Protein AF-A0A948W514-F1 (afdb_monomer_lite)

Structure (mmCIF, N/CA/C/O backbone):
data_AF-A0A948W514-F1
#
_entry.id   AF-A0A948W514-F1
#
loop_
_atom_site.group_PDB
_atom_site.id
_atom_site.type_symbol
_atom_site.label_atom_id
_atom_site.label_alt_id
_atom_site.label_comp_id
_atom_site.label_asym_id
_atom_site.label_entity_id
_atom_site.label_seq_id
_atom_site.pdbx_PDB_ins_code
_atom_site.Cartn_x
_atom_site.Cartn_y
_atom_site.Cartn_z
_atom_site.occupancy
_atom_site.B_iso_or_equiv
_atom_site.auth_seq_id
_atom_site.auth_comp_id
_atom_site.auth_asym_id
_atom_site.auth_atom_id
_atom_site.pdbx_PDB_model_num
ATOM 1 N N . MET A 1 1 ? 15.079 3.335 15.689 1.00 31.39 1 MET A N 1
ATOM 2 C CA . MET A 1 1 ? 15.101 4.546 14.840 1.00 31.39 1 MET A CA 1
ATOM 3 C C . MET A 1 1 ? 15.450 4.104 13.426 1.00 31.39 1 MET A C 1
ATOM 5 O O . MET A 1 1 ? 16.622 3.935 13.122 1.00 31.39 1 MET A O 1
ATOM 9 N N . VAL A 1 2 ? 14.447 3.781 12.605 1.00 35.44 2 VAL A N 1
ATOM 10 C CA . VAL A 1 2 ? 14.688 3.419 11.201 1.00 35.44 2 VAL A CA 1
ATOM 11 C C . VAL A 1 2 ? 14.879 4.732 10.458 1.00 35.44 2 VAL A C 1
ATOM 13 O O . VAL A 1 2 ? 13.962 5.545 10.377 1.00 35.44 2 VAL A O 1
ATOM 16 N N . ILE A 1 3 ? 16.103 4.995 10.007 1.00 35.84 3 ILE A N 1
ATOM 17 C CA . ILE A 1 3 ? 16.385 6.157 9.173 1.00 35.84 3 ILE A CA 1
ATOM 18 C C . ILE A 1 3 ? 15.720 5.867 7.828 1.00 35.84 3 ILE A C 1
ATOM 20 O O . ILE A 1 3 ? 16.264 5.123 7.017 1.00 35.84 3 ILE A O 1
ATOM 24 N N . HIS A 1 4 ? 14.531 6.421 7.594 1.00 39.19 4 HIS A N 1
ATOM 25 C CA . HIS A 1 4 ? 14.011 6.559 6.241 1.00 39.19 4 HIS A CA 1
ATOM 26 C C . HIS A 1 4 ? 14.916 7.566 5.529 1.00 39.19 4 HIS A C 1
ATOM 28 O O . HIS A 1 4 ? 14.693 8.775 5.579 1.00 39.19 4 HIS A O 1
ATOM 34 N N . THR A 1 5 ? 16.005 7.088 4.929 1.00 45.81 5 THR A N 1
ATOM 35 C CA . THR A 1 5 ? 16.778 7.893 3.991 1.00 45.81 5 THR A CA 1
ATOM 36 C C . THR A 1 5 ? 15.855 8.192 2.819 1.00 45.81 5 THR A C 1
ATOM 38 O O . THR A 1 5 ? 15.500 7.304 2.047 1.00 45.81 5 THR A O 1
ATOM 41 N N . ALA A 1 6 ? 15.409 9.446 2.715 1.00 51.69 6 ALA A N 1
ATOM 42 C CA . ALA A 1 6 ? 14.678 9.903 1.544 1.00 51.69 6 ALA A CA 1
ATOM 43 C C . ALA A 1 6 ? 15.480 9.506 0.288 1.00 51.69 6 ALA A C 1
ATOM 45 O O . ALA A 1 6 ? 16.702 9.713 0.264 1.00 51.69 6 ALA A O 1
ATOM 46 N N . PRO A 1 7 ? 14.846 8.889 -0.724 1.00 60.75 7 PRO A N 1
ATOM 47 C CA . PRO A 1 7 ? 15.561 8.372 -1.879 1.00 60.75 7 PRO A CA 1
ATOM 48 C C . PRO A 1 7 ? 16.345 9.500 -2.551 1.00 60.75 7 PRO A C 1
ATOM 50 O O . PRO A 1 7 ? 15.840 10.606 -2.740 1.00 60.75 7 PRO A O 1
ATOM 53 N N . ASN A 1 8 ? 17.602 9.228 -2.905 1.00 64.38 8 ASN A N 1
ATOM 54 C CA . ASN A 1 8 ? 18.445 10.194 -3.596 1.00 64.38 8 ASN A CA 1
ATOM 55 C C . ASN A 1 8 ? 17.867 10.478 -4.992 1.00 64.38 8 ASN A C 1
ATOM 57 O O . ASN A 1 8 ? 18.100 9.734 -5.947 1.00 64.38 8 ASN A O 1
ATOM 61 N N . THR A 1 9 ? 17.133 11.582 -5.120 1.00 72.31 9 THR A N 1
ATOM 62 C CA . THR A 1 9 ? 16.450 11.976 -6.360 1.00 72.31 9 THR A CA 1
ATOM 63 C C . THR A 1 9 ? 17.406 12.454 -7.455 1.00 72.31 9 THR A C 1
ATOM 65 O O . THR A 1 9 ? 16.969 12.669 -8.588 1.00 72.31 9 THR A O 1
ATOM 68 N N . LYS A 1 10 ? 18.719 12.548 -7.180 1.00 79.31 10 LYS A N 1
ATOM 69 C CA . LYS A 1 10 ? 19.755 12.908 -8.167 1.00 79.31 10 LYS A CA 1
ATOM 70 C C . LYS A 1 10 ? 19.676 12.057 -9.435 1.00 79.31 10 LYS A C 1
ATOM 72 O O . LYS A 1 10 ? 19.943 12.559 -10.524 1.00 79.31 10 LYS A O 1
ATOM 77 N N . TYR A 1 11 ? 19.288 10.789 -9.304 1.00 80.19 11 TYR A N 1
ATOM 78 C CA . TYR A 1 11 ? 19.211 9.844 -10.419 1.00 80.19 11 TYR A CA 1
ATOM 79 C C . TYR A 1 11 ? 17.787 9.593 -10.925 1.00 80.19 11 TYR A C 1
ATOM 81 O O . TYR A 1 11 ? 17.604 8.695 -11.738 1.00 80.19 11 TYR A O 1
ATOM 89 N N . ALA A 1 12 ? 16.786 10.389 -10.531 1.00 84.50 12 ALA A N 1
ATOM 90 C CA . ALA A 1 12 ? 15.392 10.172 -10.940 1.00 84.50 12 ALA A CA 1
ATOM 91 C C . ALA A 1 12 ? 15.220 10.094 -12.471 1.00 84.50 12 ALA A C 1
ATOM 93 O O . ALA A 1 12 ? 14.514 9.225 -12.979 1.00 84.50 12 ALA A O 1
ATOM 94 N N . LYS A 1 13 ? 15.929 10.949 -13.225 1.00 85.12 13 LYS A N 1
ATOM 95 C CA . LYS A 1 13 ? 15.949 10.882 -14.698 1.00 85.12 13 LYS A CA 1
ATOM 96 C C . LYS A 1 13 ? 16.608 9.599 -15.222 1.00 85.12 13 LYS A C 1
ATOM 98 O O . LYS A 1 13 ? 16.146 9.048 -16.212 1.00 85.12 13 LYS A O 1
ATOM 103 N N . GLY A 1 14 ? 17.664 9.128 -14.559 1.00 87.81 14 GLY A N 1
ATOM 104 C CA . GLY A 1 14 ? 18.367 7.896 -14.923 1.00 87.81 14 GLY A CA 1
ATOM 105 C C . GLY A 1 14 ? 17.533 6.643 -14.659 1.00 87.81 14 GLY A C 1
ATOM 106 O O . GLY A 1 14 ? 17.500 5.755 -15.501 1.00 87.81 14 GLY A O 1
ATOM 107 N N . VAL A 1 15 ? 16.801 6.600 -13.542 1.00 87.81 15 VAL A N 1
ATOM 108 C CA . VAL A 1 15 ? 15.865 5.506 -13.233 1.00 87.81 15 VAL A CA 1
ATOM 109 C C . VAL A 1 15 ? 14.742 5.446 -14.270 1.00 87.81 15 VAL A C 1
ATOM 111 O O . VAL A 1 15 ? 14.447 4.368 -14.773 1.00 87.81 15 VAL A O 1
ATOM 114 N N . ARG A 1 16 ? 14.175 6.595 -14.667 1.00 87.81 16 ARG A N 1
ATOM 115 C CA . ARG A 1 16 ? 13.166 6.640 -15.739 1.00 87.81 16 ARG A CA 1
ATOM 116 C C . ARG A 1 16 ? 13.710 6.116 -17.067 1.00 87.81 16 ARG A C 1
ATOM 118 O O . ARG A 1 16 ? 13.064 5.308 -17.716 1.00 87.81 16 ARG A O 1
ATOM 125 N N . TRP A 1 17 ? 14.918 6.530 -17.438 1.00 90.50 17 TRP A N 1
ATOM 126 C CA . TRP A 1 17 ? 15.582 6.023 -18.638 1.00 90.50 17 TRP A CA 1
ATOM 127 C C . TRP A 1 17 ? 15.831 4.503 -18.580 1.00 90.50 17 TRP A C 1
ATOM 129 O O . TRP A 1 17 ? 15.648 3.818 -19.583 1.00 90.50 17 TRP A O 1
ATOM 139 N N . LEU A 1 18 ? 16.196 3.955 -17.412 1.00 89.56 18 LEU A N 1
ATOM 140 C CA . LEU A 1 18 ? 16.335 2.504 -17.227 1.00 89.56 18 LEU A CA 1
ATOM 141 C C . LEU A 1 18 ? 15.002 1.764 -17.395 1.00 89.56 18 LEU A C 1
ATOM 143 O O . LEU A 1 18 ? 14.996 0.704 -18.017 1.00 89.56 18 LEU A O 1
ATOM 147 N N . ALA A 1 19 ? 13.898 2.321 -16.891 1.00 88.06 19 ALA A N 1
ATOM 148 C CA . ALA A 1 19 ? 12.561 1.761 -17.090 1.00 88.06 19 ALA A CA 1
ATOM 149 C C . ALA A 1 19 ? 12.184 1.729 -18.583 1.00 88.06 19 ALA A C 1
ATOM 151 O O . ALA A 1 19 ? 11.809 0.680 -19.098 1.00 88.06 19 ALA A O 1
ATOM 152 N N . GLU A 1 20 ? 12.417 2.823 -19.319 1.00 89.94 20 GLU A N 1
ATOM 153 C CA . GLU A 1 20 ? 12.174 2.869 -20.771 1.00 89.94 20 GLU A CA 1
ATOM 154 C C . GLU A 1 20 ? 12.999 1.823 -21.545 1.00 89.94 20 GLU A C 1
ATOM 156 O O . GLU A 1 20 ? 12.519 1.235 -22.517 1.00 89.94 20 GLU A O 1
ATOM 161 N N . LEU A 1 21 ? 14.255 1.579 -21.149 1.00 91.56 21 LEU A N 1
ATOM 162 C CA . LEU A 1 21 ? 15.083 0.535 -21.766 1.00 91.56 21 LEU A CA 1
ATOM 163 C C . LEU A 1 21 ? 14.608 -0.878 -21.423 1.00 91.56 21 LEU A C 1
ATOM 165 O O . LEU A 1 21 ? 14.723 -1.775 -22.266 1.00 91.56 21 LEU A O 1
ATOM 169 N N . TYR A 1 22 ? 14.118 -1.075 -20.199 1.00 90.19 22 TYR A N 1
ATOM 170 C CA . TYR A 1 22 ? 13.544 -2.338 -19.752 1.00 90.19 22 TYR A CA 1
ATOM 171 C C . TYR A 1 22 ? 12.303 -2.683 -20.588 1.00 90.19 22 TYR A C 1
ATOM 173 O O . TYR A 1 22 ? 12.263 -3.754 -21.193 1.00 90.19 22 TYR A O 1
ATOM 181 N N . GLU A 1 23 ? 11.372 -1.736 -20.752 1.00 88.38 23 GLU A N 1
ATOM 182 C CA . GLU A 1 23 ? 10.178 -1.882 -21.604 1.00 88.38 23 GLU A CA 1
ATOM 183 C C . GLU A 1 23 ? 10.530 -2.187 -23.067 1.00 88.38 23 GLU A C 1
ATOM 185 O O . GLU A 1 23 ? 9.950 -3.074 -23.695 1.00 88.38 23 GLU A O 1
ATOM 190 N N . LYS A 1 24 ? 11.538 -1.497 -23.617 1.00 91.69 24 LYS A N 1
ATOM 191 C CA . LYS A 1 24 ? 12.013 -1.715 -24.996 1.00 91.69 24 LYS A CA 1
ATOM 192 C C . LYS A 1 24 ? 12.811 -3.011 -25.175 1.00 91.69 24 LYS A C 1
ATOM 194 O O . LYS A 1 24 ? 13.242 -3.292 -26.293 1.00 91.69 24 LYS A O 1
ATOM 199 N N . LYS A 1 25 ? 13.035 -3.797 -24.111 1.00 89.00 25 LYS A N 1
ATOM 200 C CA . LYS A 1 25 ? 13.870 -5.017 -24.104 1.00 89.00 25 LYS A CA 1
ATOM 201 C C . LYS A 1 25 ? 15.318 -4.763 -24.551 1.00 89.00 25 LYS A C 1
ATOM 203 O O . LYS A 1 25 ? 15.988 -5.657 -25.062 1.00 89.00 25 LYS A O 1
ATOM 208 N N . GLN A 1 26 ? 15.805 -3.536 -24.367 1.00 90.06 26 GLN A N 1
ATOM 209 C CA . GLN A 1 26 ? 17.152 -3.092 -24.758 1.00 90.06 26 GLN A CA 1
ATOM 210 C C . GLN A 1 26 ? 18.145 -3.118 -23.591 1.00 90.06 26 GLN A C 1
ATOM 212 O O . GLN A 1 26 ? 19.303 -2.725 -23.734 1.00 90.06 26 GLN A O 1
ATOM 217 N N . ILE A 1 27 ? 17.693 -3.555 -22.421 1.00 90.06 27 ILE A N 1
ATOM 218 C CA . ILE A 1 27 ? 18.501 -3.622 -21.216 1.00 90.06 27 ILE A CA 1
ATOM 219 C C . ILE A 1 27 ? 19.328 -4.920 -21.177 1.00 90.06 27 ILE A C 1
ATOM 221 O O . ILE A 1 27 ? 18.886 -5.979 -21.619 1.00 90.06 27 ILE A O 1
ATOM 225 N N . GLY A 1 28 ? 20.548 -4.857 -20.638 1.00 91.38 28 GLY A N 1
ATOM 226 C CA . GLY A 1 28 ? 21.385 -6.048 -20.472 1.00 91.38 28 GLY A CA 1
ATOM 227 C C . GLY A 1 28 ? 20.770 -7.059 -19.495 1.00 91.38 28 GLY A C 1
ATOM 228 O O . GLY A 1 28 ? 20.158 -6.668 -18.504 1.00 91.38 28 GLY A O 1
ATOM 229 N N . ASN A 1 29 ? 20.987 -8.358 -19.730 1.00 90.00 29 ASN A N 1
ATOM 230 C CA . ASN A 1 29 ? 20.402 -9.446 -18.927 1.00 90.00 29 ASN A CA 1
ATOM 231 C C . ASN A 1 29 ? 20.703 -9.321 -17.419 1.00 90.00 29 ASN A C 1
ATOM 233 O O . ASN A 1 29 ? 19.803 -9.424 -16.593 1.00 90.00 29 ASN A O 1
ATOM 237 N N . LEU A 1 30 ? 21.958 -9.034 -17.048 1.00 90.94 30 LEU A N 1
ATOM 238 C CA . LEU A 1 30 ? 22.331 -8.838 -15.641 1.00 90.94 30 LEU A CA 1
ATOM 239 C C . LEU A 1 30 ? 21.561 -7.672 -15.002 1.00 90.94 30 LEU A C 1
ATOM 241 O O . LEU A 1 30 ? 21.105 -7.771 -13.862 1.00 90.94 30 LEU A O 1
ATOM 245 N N . THR A 1 31 ? 21.398 -6.577 -15.743 1.00 91.00 31 THR A N 1
ATOM 246 C CA . THR A 1 31 ? 20.658 -5.405 -15.277 1.00 91.00 31 THR A CA 1
ATOM 247 C C . THR A 1 31 ? 19.171 -5.722 -15.132 1.0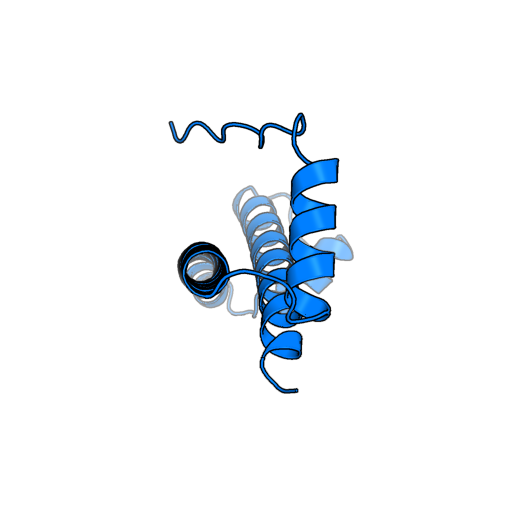0 91.00 31 THR A C 1
ATOM 249 O O . THR A 1 31 ? 18.605 -5.389 -14.098 1.00 91.00 31 THR A O 1
ATOM 252 N N . ALA A 1 32 ? 18.559 -6.430 -16.090 1.00 88.81 32 ALA A N 1
ATOM 253 C CA . ALA A 1 32 ? 17.170 -6.890 -15.985 1.00 88.81 32 ALA A CA 1
ATOM 254 C C . ALA A 1 32 ? 16.948 -7.752 -14.734 1.00 88.81 32 ALA A C 1
ATOM 256 O O . ALA A 1 32 ? 16.067 -7.465 -13.932 1.00 88.81 32 ALA A O 1
ATOM 257 N N . GLN A 1 33 ? 17.797 -8.761 -14.513 1.00 90.75 33 GLN A N 1
ATOM 258 C CA . GLN A 1 33 ? 17.707 -9.619 -13.326 1.00 90.75 33 GLN A CA 1
ATOM 259 C C . GLN A 1 33 ? 17.867 -8.835 -12.022 1.00 90.75 33 GLN A C 1
ATOM 261 O O . GLN A 1 33 ? 17.223 -9.152 -11.025 1.00 90.75 33 GLN A O 1
ATOM 266 N N . THR A 1 34 ? 18.738 -7.826 -12.015 1.00 92.19 34 THR A N 1
ATOM 267 C CA . THR A 1 34 ? 18.939 -6.972 -10.841 1.00 92.19 34 THR A CA 1
ATOM 268 C C . THR A 1 34 ? 17.714 -6.100 -10.584 1.00 92.19 34 THR A C 1
ATOM 270 O O . THR A 1 34 ? 17.280 -6.017 -9.441 1.00 92.19 34 THR A O 1
ATOM 273 N N . LEU A 1 35 ? 17.129 -5.494 -11.623 1.00 89.56 35 LEU A N 1
ATOM 274 C CA . LEU A 1 35 ? 15.900 -4.710 -11.491 1.00 89.56 35 LEU A CA 1
ATOM 275 C C . LEU A 1 35 ? 14.745 -5.569 -10.969 1.00 89.56 35 LEU A C 1
ATOM 277 O O . LEU A 1 35 ? 14.104 -5.162 -10.008 1.00 89.56 35 LEU A O 1
ATOM 281 N N . ASN A 1 36 ? 14.555 -6.777 -11.505 1.00 90.00 36 ASN A N 1
ATOM 282 C CA . ASN A 1 36 ? 13.498 -7.685 -11.044 1.00 90.00 36 ASN A CA 1
ATOM 283 C C . ASN A 1 36 ? 13.673 -8.041 -9.567 1.00 90.00 36 ASN A C 1
ATOM 285 O O . ASN A 1 36 ? 12.747 -7.880 -8.786 1.00 90.00 36 ASN A O 1
ATOM 289 N N . LYS A 1 37 ? 14.895 -8.396 -9.145 1.00 90.81 37 LYS A N 1
ATOM 290 C CA . LYS A 1 37 ? 15.183 -8.650 -7.725 1.00 90.81 37 LYS A CA 1
ATOM 291 C C . LYS A 1 37 ? 14.899 -7.440 -6.838 1.00 90.81 37 LYS A C 1
ATOM 293 O O . LYS A 1 37 ? 14.431 -7.615 -5.720 1.00 90.81 37 LYS A O 1
ATOM 298 N N . LEU A 1 38 ? 15.204 -6.226 -7.299 1.00 91.12 38 LEU A N 1
ATOM 299 C CA . LEU A 1 38 ? 14.908 -5.009 -6.541 1.00 91.12 38 LEU A CA 1
ATOM 300 C C . LEU A 1 38 ? 13.397 -4.785 -6.415 1.00 91.12 38 LEU A C 1
ATOM 302 O O . LEU A 1 38 ? 12.935 -4.450 -5.326 1.00 91.12 38 LEU A O 1
ATOM 306 N N . VAL A 1 39 ? 12.633 -5.017 -7.485 1.00 90.06 39 VAL A N 1
ATOM 307 C CA . VAL A 1 39 ? 11.163 -4.964 -7.455 1.00 90.06 39 VAL A CA 1
ATOM 308 C C . VAL A 1 39 ? 10.604 -6.021 -6.500 1.00 90.06 39 VAL A C 1
ATOM 310 O O . VAL A 1 39 ? 9.798 -5.680 -5.635 1.00 90.06 39 VAL A O 1
ATOM 313 N N . ASP A 1 40 ? 11.081 -7.265 -6.571 1.00 89.50 40 ASP A N 1
ATOM 314 C CA . ASP A 1 40 ? 10.667 -8.356 -5.679 1.00 89.50 40 ASP A CA 1
ATOM 315 C C . ASP A 1 40 ? 10.947 -8.022 -4.209 1.00 89.50 40 ASP A C 1
ATOM 317 O O . ASP A 1 40 ? 10.105 -8.240 -3.332 1.00 89.50 40 ASP A O 1
ATOM 321 N N . MET A 1 41 ? 12.133 -7.473 -3.926 1.00 91.25 41 MET A N 1
ATOM 322 C CA . MET A 1 41 ? 12.535 -7.070 -2.579 1.00 91.25 41 MET A CA 1
ATOM 323 C C . MET A 1 41 ? 11.657 -5.939 -2.037 1.00 91.25 41 MET A C 1
ATOM 325 O O . MET A 1 41 ? 11.194 -6.030 -0.898 1.00 91.25 41 MET A O 1
ATOM 329 N N . GLU A 1 42 ? 11.396 -4.895 -2.827 1.00 89.94 42 GLU A N 1
ATOM 330 C CA . GLU A 1 42 ? 10.532 -3.787 -2.403 1.00 89.94 42 GLU A CA 1
ATOM 331 C C . GLU A 1 42 ? 9.078 -4.237 -2.231 1.00 89.94 42 GLU A C 1
ATOM 333 O O . GLU A 1 42 ? 8.449 -3.905 -1.226 1.00 89.94 42 GLU A O 1
ATOM 338 N N . THR A 1 43 ? 8.565 -5.071 -3.136 1.00 90.75 43 THR A N 1
ATOM 339 C CA . THR A 1 43 ? 7.213 -5.645 -3.042 1.00 90.75 43 THR A CA 1
ATOM 340 C C . THR A 1 43 ? 7.074 -6.516 -1.797 1.00 90.75 43 THR A C 1
ATOM 342 O O . THR A 1 43 ? 6.096 -6.401 -1.057 1.00 90.75 43 THR A O 1
ATOM 345 N N . SER A 1 44 ? 8.079 -7.345 -1.504 1.00 91.94 44 SER A N 1
ATOM 346 C CA . SER A 1 44 ? 8.117 -8.165 -0.288 1.00 91.94 44 SER A CA 1
ATOM 347 C C . SER A 1 44 ? 8.160 -7.302 0.972 1.00 91.94 44 SER A C 1
ATOM 349 O O . SER A 1 44 ? 7.457 -7.589 1.939 1.00 91.94 44 SER A O 1
ATOM 351 N N . ARG A 1 45 ? 8.939 -6.212 0.966 1.00 92.62 45 ARG A N 1
ATOM 352 C CA . ARG A 1 45 ? 9.006 -5.258 2.082 1.00 92.62 45 ARG A CA 1
ATOM 353 C C . ARG A 1 45 ? 7.652 -4.604 2.344 1.00 92.62 45 ARG A C 1
ATOM 355 O O . ARG A 1 45 ? 7.214 -4.574 3.490 1.00 92.62 45 ARG A O 1
ATOM 362 N N . VAL A 1 46 ? 6.990 -4.105 1.300 1.00 92.88 46 VAL A N 1
ATOM 363 C CA . VAL A 1 46 ? 5.656 -3.488 1.399 1.00 92.88 46 VAL A CA 1
ATOM 364 C C . VAL A 1 46 ? 4.623 -4.507 1.885 1.00 92.88 46 VAL A C 1
ATOM 366 O O . VAL A 1 46 ? 3.820 -4.184 2.757 1.00 92.88 46 VAL A O 1
ATOM 369 N N . ARG A 1 47 ? 4.682 -5.753 1.398 1.00 94.25 47 ARG A N 1
ATOM 370 C CA . ARG A 1 47 ? 3.798 -6.839 1.846 1.00 94.25 47 ARG A CA 1
ATOM 371 C C . ARG A 1 47 ? 3.972 -7.160 3.327 1.00 94.25 47 ARG A C 1
ATOM 373 O O . ARG A 1 47 ? 2.981 -7.222 4.040 1.00 94.25 47 ARG A O 1
ATOM 380 N N . MET A 1 48 ? 5.209 -7.289 3.806 1.00 95.06 48 MET A N 1
ATOM 381 C CA . MET A 1 48 ? 5.474 -7.525 5.231 1.00 95.06 48 MET A CA 1
ATOM 382 C C . MET A 1 48 ? 4.946 -6.384 6.112 1.00 95.06 48 MET A C 1
ATOM 384 O O . MET A 1 48 ? 4.388 -6.643 7.173 1.00 95.06 48 MET A O 1
ATOM 388 N N . GLN A 1 49 ? 5.087 -5.129 5.668 1.00 95.12 49 GLN A N 1
ATOM 389 C CA . GLN A 1 49 ? 4.530 -3.976 6.387 1.00 95.12 49 GLN A CA 1
ATOM 390 C C . GLN A 1 49 ? 2.999 -4.006 6.428 1.00 95.12 49 GLN A C 1
ATOM 392 O O . GLN A 1 49 ? 2.409 -3.702 7.462 1.00 95.12 49 GLN A O 1
ATOM 397 N N . LEU A 1 50 ? 2.356 -4.379 5.319 1.00 95.94 50 LEU A N 1
ATOM 398 C CA . LEU A 1 50 ? 0.906 -4.535 5.270 1.00 95.94 50 LEU A CA 1
ATOM 399 C C . LEU A 1 50 ? 0.441 -5.642 6.224 1.00 95.94 50 LEU A C 1
ATOM 401 O O . LEU A 1 50 ? -0.459 -5.402 7.019 1.00 95.94 50 LEU A O 1
ATOM 405 N N . GLU A 1 51 ? 1.091 -6.807 6.204 1.00 96.56 51 GLU A N 1
ATOM 406 C CA . GLU A 1 51 ? 0.762 -7.929 7.094 1.00 96.56 51 GLU A CA 1
ATOM 407 C C . GLU A 1 51 ? 0.897 -7.561 8.581 1.00 96.56 51 GLU A C 1
ATOM 409 O O . GLU A 1 51 ? 0.102 -8.009 9.406 1.00 96.56 51 GLU A O 1
ATOM 414 N N . GLU A 1 52 ? 1.896 -6.753 8.945 1.00 96.75 52 GLU A N 1
ATOM 415 C CA . GLU A 1 52 ? 2.066 -6.264 10.317 1.00 96.75 52 GLU A CA 1
ATOM 416 C C . GLU A 1 52 ? 0.905 -5.355 10.734 1.00 96.75 52 GLU A C 1
ATOM 418 O O . GLU A 1 52 ? 0.306 -5.565 11.789 1.00 96.75 52 GLU A O 1
ATOM 423 N N . ILE A 1 53 ? 0.538 -4.396 9.881 1.00 97.00 53 ILE A N 1
ATOM 424 C CA . ILE A 1 53 ? -0.583 -3.487 10.140 1.00 97.00 53 ILE A CA 1
ATOM 425 C C . ILE A 1 53 ? -1.901 -4.262 10.209 1.00 97.00 53 ILE A C 1
ATOM 427 O O . ILE A 1 53 ? -2.695 -4.025 11.113 1.00 97.00 53 ILE A O 1
ATOM 431 N N . GLU A 1 54 ? -2.131 -5.217 9.309 1.00 96.75 54 GLU A N 1
ATOM 432 C CA . GLU A 1 54 ? -3.353 -6.027 9.283 1.00 96.75 54 GLU A CA 1
ATOM 433 C C . GLU A 1 54 ? -3.530 -6.870 10.549 1.00 96.75 54 GLU A C 1
ATOM 435 O O . GLU A 1 54 ? -4.656 -7.040 11.014 1.00 96.75 54 GLU A O 1
ATOM 440 N N . ARG A 1 55 ? -2.438 -7.342 11.166 1.00 97.38 55 ARG A N 1
ATOM 441 C CA . ARG A 1 55 ? -2.514 -8.012 12.475 1.00 97.38 55 ARG A CA 1
ATOM 442 C C . ARG A 1 55 ? -2.990 -7.064 13.571 1.00 97.38 55 ARG A C 1
ATOM 444 O O . ARG A 1 55 ? -3.843 -7.451 14.361 1.00 97.38 55 ARG A O 1
ATOM 451 N N . VAL A 1 56 ? -2.472 -5.836 13.596 1.00 96.94 56 VAL A N 1
ATOM 452 C CA . VAL A 1 56 ? -2.897 -4.818 14.569 1.00 96.94 56 VAL A CA 1
ATOM 453 C C . VAL A 1 56 ? -4.355 -4.413 14.324 1.00 96.94 56 VAL A C 1
ATOM 455 O O . VAL A 1 56 ? -5.137 -4.312 15.265 1.00 96.94 56 VAL A O 1
ATOM 458 N N . LEU A 1 57 ? -4.761 -4.249 13.062 1.00 96.56 57 LEU A N 1
ATOM 459 C CA . LEU A 1 57 ? -6.156 -3.982 12.700 1.00 96.56 57 LEU A CA 1
ATOM 460 C C . LEU A 1 57 ? -7.088 -5.101 13.181 1.00 96.56 57 LEU A C 1
ATOM 462 O O . LEU A 1 57 ? -8.120 -4.808 13.775 1.00 96.56 57 LEU A O 1
ATOM 466 N N . ALA A 1 58 ? -6.703 -6.369 13.020 1.00 97.25 58 ALA A N 1
ATOM 467 C CA . ALA A 1 58 ? -7.490 -7.500 13.509 1.00 97.25 58 ALA A CA 1
ATOM 468 C C . ALA A 1 58 ? -7.661 -7.502 15.044 1.00 97.25 58 ALA A C 1
ATOM 470 O O . ALA A 1 58 ? -8.654 -8.027 15.557 1.00 97.25 58 ALA A O 1
ATOM 471 N N . ASP A 1 59 ? -6.724 -6.926 15.801 1.00 96.94 59 ASP A N 1
ATOM 472 C CA . ASP A 1 59 ? -6.875 -6.745 17.250 1.00 96.94 59 ASP A CA 1
ATOM 473 C C . ASP A 1 59 ? -7.941 -5.692 17.569 1.00 96.94 59 ASP A C 1
ATOM 475 O O . ASP A 1 59 ? -8.827 -5.956 18.387 1.00 96.94 59 ASP A O 1
ATOM 479 N N . TYR A 1 60 ? -7.929 -4.553 16.870 1.00 95.88 60 TYR A N 1
ATOM 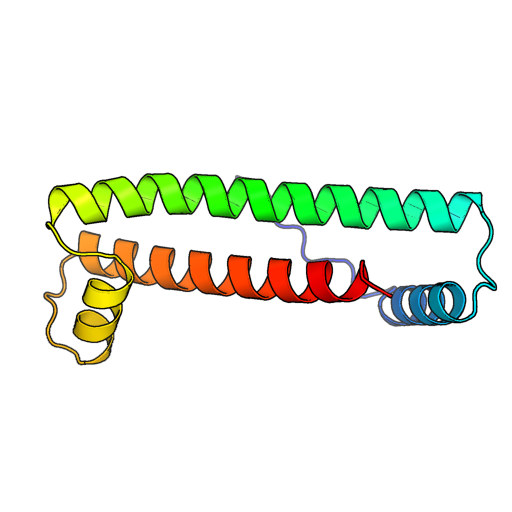480 C CA . TYR A 1 60 ? -8.966 -3.528 17.009 1.00 95.88 60 TYR A CA 1
ATOM 481 C C . TYR A 1 60 ? -10.349 -4.033 16.594 1.00 95.88 60 TYR A C 1
ATOM 483 O O . TYR A 1 60 ? -11.327 -3.814 17.312 1.00 95.88 60 TYR A O 1
ATOM 491 N N . GLU A 1 61 ? -10.436 -4.763 15.482 1.00 96.50 61 GLU A N 1
ATOM 492 C CA . GLU A 1 61 ? -11.693 -5.335 14.994 1.00 96.50 61 GLU A CA 1
ATOM 493 C C . GLU A 1 61 ? -12.306 -6.293 16.017 1.00 96.50 61 GLU A C 1
ATOM 495 O O . GLU A 1 61 ? -13.510 -6.253 16.279 1.00 96.50 61 GLU A O 1
ATOM 500 N N . ARG A 1 62 ? -11.472 -7.113 16.668 1.00 96.44 62 ARG A N 1
ATOM 501 C CA . ARG A 1 62 ? -11.905 -7.995 17.760 1.00 96.44 62 ARG A CA 1
ATOM 502 C C . ARG A 1 62 ? -12.279 -7.223 19.022 1.00 96.44 62 ARG A C 1
ATOM 504 O O . ARG A 1 62 ? -13.261 -7.583 19.667 1.00 96.44 62 ARG A O 1
ATOM 511 N N . GLN A 1 63 ? -11.522 -6.186 19.380 1.00 94.94 63 GLN A N 1
ATOM 512 C CA . GLN A 1 63 ? -11.774 -5.363 20.567 1.00 94.94 63 GLN A CA 1
ATOM 513 C C . GLN A 1 63 ? -13.098 -4.595 20.466 1.00 94.94 63 GLN A C 1
ATOM 515 O O . GLN A 1 63 ? -13.822 -4.486 21.456 1.00 94.94 63 GLN A O 1
ATOM 520 N N . TYR A 1 64 ? -13.408 -4.063 19.284 1.00 92.31 64 TYR A N 1
ATOM 521 C CA . TYR A 1 64 ? -14.551 -3.179 19.058 1.00 92.31 64 TYR A CA 1
ATOM 522 C C . TYR A 1 64 ? -15.726 -3.845 18.329 1.00 92.31 64 TYR A C 1
ATOM 524 O O . TYR A 1 64 ? -16.794 -3.241 18.229 1.00 92.31 64 TYR A O 1
ATOM 532 N N . GLY A 1 65 ? -15.562 -5.085 17.858 1.00 95.12 65 GLY A N 1
ATOM 533 C CA . GLY A 1 65 ? -16.629 -5.884 17.252 1.00 95.12 65 GLY A CA 1
ATOM 534 C C . GLY A 1 65 ? -17.138 -5.343 15.914 1.00 95.12 65 GLY A C 1
ATOM 535 O O . GLY A 1 65 ? -18.292 -5.583 15.568 1.00 95.12 65 GLY A O 1
ATOM 536 N N . MET A 1 66 ? -16.311 -4.590 15.187 1.00 94.56 66 MET A N 1
ATOM 537 C CA . MET A 1 66 ? -16.619 -4.043 13.862 1.00 94.56 66 MET A CA 1
ATOM 538 C C . MET A 1 66 ? -15.385 -4.119 12.969 1.00 94.56 66 MET A C 1
ATOM 540 O O . MET A 1 66 ? -14.267 -4.047 13.476 1.00 94.56 66 MET A O 1
ATOM 544 N N . SER A 1 67 ? -15.577 -4.255 11.660 1.00 95.69 67 SER A N 1
ATOM 545 C CA . SER A 1 67 ? -14.463 -4.253 10.709 1.00 95.69 67 SER A CA 1
ATOM 546 C C . SER A 1 67 ? -13.806 -2.873 10.614 1.00 95.69 67 SER A C 1
ATOM 548 O O . SER A 1 67 ? -14.443 -1.845 10.858 1.00 95.69 67 SER A O 1
ATOM 550 N N . SER A 1 68 ? -12.540 -2.831 10.196 1.00 94.06 68 SER A N 1
ATOM 551 C CA . SER A 1 68 ? -11.810 -1.574 9.991 1.00 94.06 68 SER A CA 1
ATOM 552 C C . SER A 1 68 ? -12.463 -0.698 8.916 1.00 94.06 68 SER A C 1
ATOM 554 O O . SER A 1 68 ? -12.408 0.524 9.004 1.00 94.06 68 SER A O 1
ATOM 556 N N . VAL A 1 69 ? -13.130 -1.311 7.927 1.00 93.06 69 VAL A N 1
ATOM 557 C CA . VAL A 1 69 ? -13.889 -0.599 6.883 1.00 93.06 69 VAL A CA 1
ATOM 558 C C . VAL A 1 69 ? -15.094 0.116 7.492 1.00 93.06 69 VAL A C 1
ATOM 560 O O . VAL A 1 69 ? -15.229 1.327 7.341 1.00 93.06 69 VAL A O 1
ATOM 563 N N . GLU A 1 70 ? -15.925 -0.606 8.249 1.00 93.19 70 GLU A N 1
ATOM 564 C CA . GLU A 1 70 ? -17.094 -0.025 8.924 1.00 93.19 70 GLU A CA 1
ATOM 565 C C . GLU A 1 70 ? -16.693 1.041 9.950 1.00 93.19 70 GLU A C 1
ATOM 567 O O . GLU A 1 70 ? -17.373 2.058 10.105 1.00 93.19 70 GLU A O 1
ATOM 572 N N . PHE A 1 71 ? -15.593 0.812 10.672 1.00 94.44 71 PHE A N 1
ATOM 573 C CA . PHE A 1 71 ? -15.034 1.791 11.596 1.00 94.44 71 PHE A CA 1
ATOM 574 C C . PHE A 1 71 ? -14.620 3.070 10.860 1.00 94.44 71 PHE A C 1
ATOM 576 O O . PHE A 1 71 ? -14.990 4.162 11.288 1.00 94.44 71 PHE A O 1
ATOM 583 N N . PHE A 1 72 ? -13.894 2.948 9.747 1.00 92.25 72 PHE A N 1
ATOM 584 C CA . PHE A 1 72 ? -13.380 4.096 9.007 1.00 92.25 72 PHE A CA 1
ATOM 585 C C . PHE A 1 72 ? -14.498 4.943 8.386 1.00 92.25 72 PHE A C 1
ATOM 587 O O . PHE A 1 72 ? -14.429 6.166 8.449 1.00 92.25 72 PHE A O 1
ATOM 594 N N . GLU A 1 73 ? -15.572 4.328 7.879 1.00 91.06 73 GLU A N 1
ATOM 595 C CA . GLU A 1 73 ? -16.767 5.051 7.406 1.00 91.06 73 GLU A CA 1
ATOM 596 C C . GLU A 1 73 ? -17.434 5.871 8.526 1.00 91.06 73 GLU A C 1
ATOM 598 O O . GLU A 1 73 ? -17.842 7.024 8.333 1.00 91.06 73 GLU A O 1
ATOM 603 N N . LYS A 1 74 ? -17.525 5.303 9.735 1.00 90.00 74 LYS A N 1
ATOM 604 C CA . LYS A 1 74 ? -18.033 6.020 10.916 1.00 90.00 74 LYS A CA 1
ATOM 605 C C . LYS A 1 74 ? -17.075 7.122 11.365 1.00 90.00 74 LYS A C 1
ATOM 607 O O . LYS A 1 74 ? -17.536 8.182 11.783 1.00 90.00 74 LYS A O 1
ATOM 612 N N . TYR A 1 75 ? -15.768 6.882 11.273 1.00 89.38 75 TYR A N 1
ATOM 613 C CA . TYR A 1 75 ? -14.738 7.843 11.657 1.00 89.38 75 TYR A CA 1
ATOM 614 C C . TYR A 1 75 ? -14.733 9.064 10.737 1.00 89.38 75 TYR A C 1
ATOM 616 O O . TYR A 1 75 ? -14.793 10.197 11.209 1.00 89.38 75 TYR A O 1
ATOM 624 N N . ASP A 1 76 ? -14.759 8.842 9.423 1.00 86.31 76 ASP A N 1
ATOM 625 C CA . ASP A 1 76 ? -14.755 9.909 8.414 1.00 86.31 76 ASP A CA 1
ATOM 626 C C . ASP A 1 76 ? -16.039 10.755 8.450 1.00 86.31 76 ASP A C 1
ATOM 628 O O . ASP A 1 76 ? -16.014 11.968 8.252 1.00 86.31 76 ASP A O 1
ATOM 632 N N . SER A 1 77 ? -17.169 10.136 8.803 1.00 88.06 77 SER A N 1
ATOM 633 C CA . SER A 1 77 ? -18.442 10.840 9.005 1.00 88.06 77 SER A CA 1
ATOM 634 C C . SER A 1 77 ? -18.559 11.570 10.352 1.00 88.06 77 SER A C 1
ATOM 636 O O . SER A 1 77 ? -19.604 12.164 10.629 1.00 88.06 77 SER A O 1
ATOM 638 N N . GLY A 1 78 ? -17.517 11.546 11.193 1.00 85.25 78 GLY A N 1
ATOM 639 C CA . GLY A 1 78 ? -17.498 12.209 12.501 1.00 85.25 78 GLY A CA 1
ATOM 640 C C . GLY A 1 78 ? -18.410 11.556 13.545 1.00 85.25 78 GLY A C 1
ATOM 641 O O . GLY A 1 78 ? -18.793 12.199 14.518 1.00 85.25 78 GLY A O 1
ATOM 642 N N . GLN A 1 79 ? -18.790 10.290 13.343 1.00 78.06 79 GLN A N 1
ATOM 643 C CA . GLN A 1 79 ? -19.648 9.519 14.254 1.00 78.06 79 GLN A CA 1
ATOM 644 C C . GLN A 1 79 ? -18.850 8.736 15.309 1.00 78.06 79 GLN A C 1
ATOM 646 O O . GLN A 1 79 ? -19.412 7.915 16.038 1.00 78.06 79 GLN A O 1
ATOM 651 N N . THR A 1 80 ? -17.539 8.953 15.384 1.00 76.69 80 THR A N 1
ATOM 652 C CA . THR A 1 80 ? -16.639 8.291 16.331 1.00 76.69 80 THR A CA 1
ATOM 653 C C . THR A 1 80 ? -16.175 9.231 17.430 1.00 76.69 80 THR A C 1
ATOM 655 O O . THR A 1 80 ? -16.144 10.443 17.265 1.00 76.69 80 THR A O 1
ATOM 658 N N . ASP A 1 81 ? -15.778 8.636 18.547 1.00 74.50 81 ASP A N 1
ATOM 659 C CA . ASP A 1 81 ? -15.205 9.328 19.699 1.00 74.50 81 ASP A CA 1
ATOM 660 C C . ASP A 1 81 ? -13.747 9.766 19.434 1.00 74.50 81 ASP A C 1
ATOM 662 O O . ASP A 1 81 ? -13.025 9.115 18.678 1.00 74.50 81 ASP A O 1
ATOM 666 N N . ASP A 1 82 ? -13.266 10.802 20.117 1.00 75.12 82 ASP A N 1
ATOM 667 C CA . ASP A 1 82 ? -11.899 11.341 19.974 1.00 75.12 82 ASP A CA 1
ATOM 668 C C . ASP A 1 82 ? -10.859 10.529 20.774 1.00 75.12 82 ASP A C 1
ATOM 670 O O . ASP A 1 82 ? -9.821 11.030 21.218 1.00 75.12 82 ASP A O 1
ATOM 674 N N . ARG A 1 83 ? -11.137 9.244 21.008 1.00 88.12 83 ARG A N 1
ATOM 675 C CA . ARG A 1 83 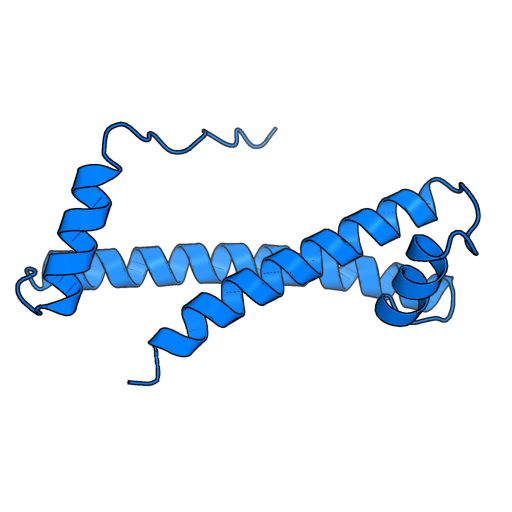? -10.247 8.364 21.770 1.00 88.12 83 ARG A CA 1
ATOM 676 C C . ARG A 1 83 ? -8.978 8.101 20.971 1.00 88.12 83 ARG A C 1
ATOM 678 O O . ARG A 1 83 ? -9.023 7.875 19.764 1.00 88.12 83 ARG A O 1
ATOM 685 N N . MET A 1 84 ? -7.845 8.068 21.671 1.00 87.00 84 MET A N 1
ATOM 686 C CA . MET A 1 84 ? -6.533 7.841 21.060 1.00 87.00 84 MET A CA 1
ATOM 687 C C . MET A 1 84 ? -6.507 6.560 20.207 1.00 87.00 84 MET A C 1
ATOM 689 O O . MET A 1 84 ? -6.018 6.595 19.082 1.00 87.00 84 MET A O 1
ATOM 693 N N . ASP A 1 85 ? -7.143 5.486 20.684 1.00 89.94 85 ASP A N 1
ATOM 694 C CA . ASP A 1 85 ? -7.305 4.221 19.959 1.00 89.94 85 ASP A CA 1
ATOM 695 C C . ASP A 1 85 ? -7.991 4.388 18.594 1.00 89.94 85 ASP A C 1
ATOM 697 O O . ASP A 1 85 ? -7.631 3.715 17.637 1.00 89.94 85 ASP A O 1
ATOM 701 N N . PHE A 1 86 ? -8.984 5.276 18.484 1.00 91.50 86 PHE A N 1
ATOM 702 C CA . PHE A 1 86 ? -9.716 5.506 17.235 1.00 91.50 86 PHE A CA 1
ATOM 703 C C . PHE A 1 86 ? -8.879 6.302 16.234 1.00 91.50 86 PHE A C 1
ATOM 705 O O . PHE A 1 86 ? -8.882 5.991 15.045 1.00 91.50 86 PHE A O 1
ATOM 712 N N . VAL A 1 87 ? -8.104 7.276 16.710 1.00 91.06 87 VAL A N 1
ATOM 713 C CA . VAL A 1 87 ? -7.147 8.005 15.865 1.00 91.06 87 VAL A CA 1
ATOM 714 C C . VAL A 1 87 ? -6.072 7.055 15.32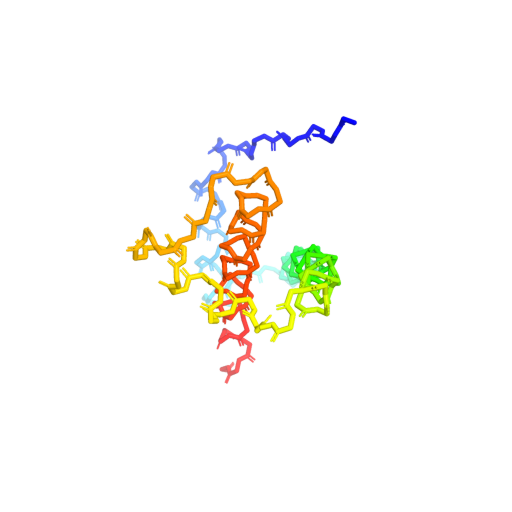5 1.00 91.06 87 VAL A C 1
ATOM 716 O O . VAL A 1 87 ? -5.748 7.091 14.135 1.00 91.06 87 VAL A O 1
ATOM 719 N N . GLU A 1 88 ? -5.541 6.179 16.179 1.00 93.44 88 GLU A N 1
ATOM 720 C CA . GLU A 1 88 ? -4.552 5.172 15.788 1.00 93.44 88 GLU A CA 1
ATOM 721 C C . GLU A 1 88 ? -5.137 4.165 14.791 1.00 93.44 88 GLU A C 1
ATOM 723 O O . GLU A 1 88 ? -4.564 3.955 13.719 1.00 93.44 88 GLU A O 1
ATOM 728 N N . TRP A 1 89 ? -6.322 3.621 15.077 1.00 95.69 89 TRP A N 1
ATOM 729 C CA . TRP A 1 89 ? -7.006 2.683 14.191 1.00 95.69 89 TRP A CA 1
ATOM 730 C C . TRP A 1 89 ? -7.322 3.305 12.821 1.00 95.69 89 TRP A C 1
ATOM 732 O O . TRP A 1 89 ? -7.095 2.673 11.784 1.00 95.69 89 TRP A O 1
ATOM 742 N N . ALA A 1 90 ? -7.759 4.567 12.774 1.00 93.94 90 ALA A N 1
ATOM 743 C CA . ALA A 1 90 ? -8.030 5.270 11.518 1.00 93.94 90 ALA A CA 1
ATOM 744 C C . ALA A 1 90 ? -6.751 5.470 10.693 1.00 93.94 90 ALA A C 1
ATOM 746 O O . ALA A 1 90 ? -6.740 5.236 9.479 1.00 93.94 90 ALA A O 1
ATOM 747 N N . SER A 1 91 ? -5.654 5.849 11.355 1.00 93.25 91 SER A N 1
ATOM 748 C CA . SER A 1 91 ? -4.343 5.996 10.721 1.00 93.25 91 SER A CA 1
ATOM 749 C C . SER A 1 91 ? -3.855 4.670 10.129 1.00 93.25 91 SER A C 1
ATOM 751 O O . SER A 1 91 ? -3.482 4.619 8.955 1.00 93.25 91 SER A O 1
ATOM 753 N N . LEU A 1 92 ? -3.925 3.581 10.900 1.00 95.94 92 LEU A N 1
ATOM 754 C CA . LEU A 1 92 ? -3.526 2.244 10.454 1.00 95.94 92 LEU A CA 1
ATOM 755 C C . LEU A 1 92 ? -4.392 1.738 9.298 1.00 95.94 92 LEU A C 1
ATOM 757 O O . LEU A 1 92 ? -3.857 1.191 8.335 1.00 95.94 92 LEU A O 1
ATOM 761 N N . THR A 1 93 ? -5.704 1.979 9.341 1.00 95.81 93 THR A N 1
ATOM 762 C CA . THR A 1 93 ? -6.627 1.592 8.263 1.00 95.81 93 THR A CA 1
ATOM 763 C C . THR A 1 93 ? -6.261 2.298 6.960 1.00 95.81 93 THR A C 1
ATOM 765 O O . THR A 1 93 ? -6.116 1.659 5.916 1.00 95.81 93 THR A O 1
ATOM 768 N N . LYS A 1 94 ? -6.009 3.610 7.024 1.00 94.69 94 LYS A N 1
ATOM 769 C CA . LYS A 1 94 ? -5.571 4.400 5.868 1.00 94.69 94 LYS A CA 1
ATOM 770 C C . LYS A 1 94 ? -4.198 3.966 5.349 1.00 94.69 94 LYS A C 1
ATOM 772 O O . LYS A 1 94 ? -3.979 3.932 4.139 1.00 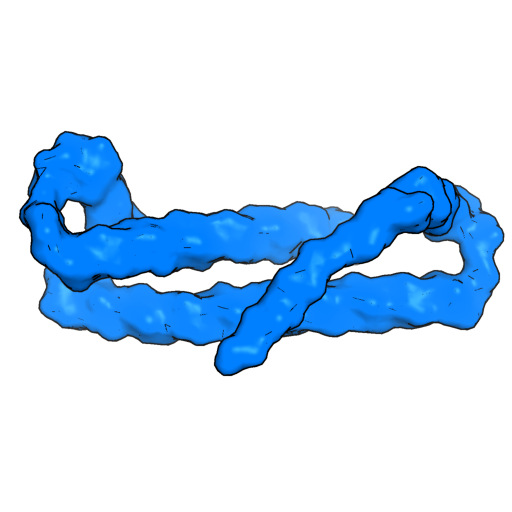94.69 94 LYS A O 1
ATOM 777 N N . MET A 1 95 ? -3.267 3.635 6.244 1.00 94.62 95 MET A N 1
ATOM 778 C CA . MET A 1 95 ? -1.946 3.124 5.867 1.00 94.62 95 MET A CA 1
ATOM 779 C C . MET A 1 95 ? -2.044 1.767 5.166 1.00 94.62 95 MET A C 1
ATOM 781 O O . MET A 1 95 ? -1.414 1.592 4.124 1.00 94.62 95 MET A O 1
ATOM 785 N N . ALA A 1 96 ? -2.844 0.837 5.692 1.00 95.56 96 ALA A N 1
ATOM 786 C CA . ALA A 1 96 ? -3.082 -0.461 5.066 1.00 95.56 96 ALA A CA 1
ATOM 787 C C . ALA A 1 96 ? -3.660 -0.297 3.656 1.00 95.56 96 ALA A C 1
ATOM 789 O O . ALA A 1 96 ? -3.156 -0.904 2.715 1.00 95.56 96 ALA A O 1
ATOM 790 N N . GLU A 1 97 ? -4.649 0.583 3.491 1.00 94.50 97 GLU A N 1
ATOM 791 C CA . GLU A 1 97 ? -5.248 0.866 2.186 1.00 94.50 97 GLU A CA 1
ATOM 792 C C . GLU A 1 97 ? -4.220 1.405 1.181 1.00 94.50 97 GLU A C 1
ATOM 794 O O . GLU A 1 97 ? -4.093 0.891 0.071 1.00 94.50 97 GLU A O 1
ATOM 799 N N . HIS A 1 98 ? -3.393 2.368 1.592 1.00 93.62 98 HIS A N 1
ATOM 800 C CA . HIS A 1 98 ? -2.322 2.885 0.741 1.00 93.62 98 HIS A CA 1
ATOM 801 C C . HIS A 1 98 ? -1.298 1.800 0.355 1.00 93.62 98 HIS A C 1
ATOM 803 O O . HIS A 1 98 ? -0.814 1.768 -0.777 1.00 93.62 98 HIS A O 1
ATOM 809 N N . LEU A 1 99 ? -0.943 0.893 1.270 1.00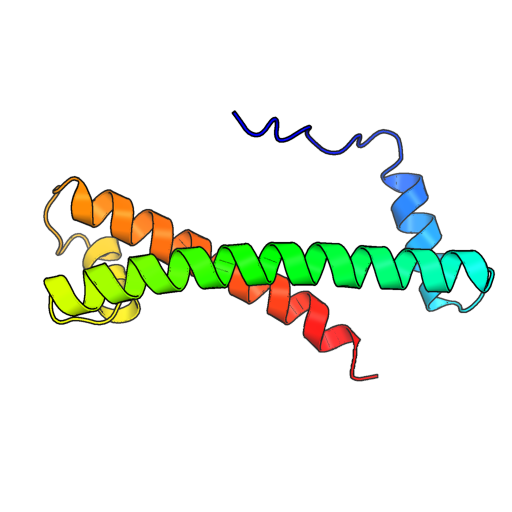 93.12 99 LEU A N 1
ATOM 810 C CA . LEU A 1 99 ? -0.028 -0.213 0.965 1.00 93.12 99 LEU A CA 1
ATOM 811 C C . LEU A 1 99 ? -0.661 -1.236 0.009 1.00 93.12 99 LEU A C 1
ATOM 813 O O . LEU A 1 99 ? 0.031 -1.703 -0.896 1.00 93.12 99 LEU A O 1
ATOM 817 N N . ARG A 1 100 ? -1.959 -1.540 0.150 1.00 93.56 100 ARG A N 1
ATOM 818 C CA . ARG A 1 100 ? -2.696 -2.411 -0.784 1.00 93.56 100 ARG A CA 1
ATOM 819 C C . ARG A 1 100 ? -2.717 -1.833 -2.194 1.00 93.56 100 ARG A C 1
ATOM 821 O O . ARG A 1 100 ? -2.345 -2.538 -3.126 1.00 93.56 100 ARG A O 1
ATOM 828 N N . GLN A 1 101 ? -3.042 -0.549 -2.334 1.00 92.25 101 GLN A N 1
ATOM 829 C CA . GLN A 1 101 ? -3.045 0.144 -3.628 1.00 92.25 101 GLN A CA 1
ATOM 830 C C . GLN A 1 101 ? -1.661 0.121 -4.294 1.00 92.25 101 GLN A C 1
ATOM 832 O O . GLN A 1 101 ? -1.548 -0.126 -5.494 1.00 92.25 101 GLN A O 1
ATOM 837 N N . ASN A 1 102 ? -0.591 0.314 -3.514 1.00 90.44 102 ASN A N 1
ATOM 838 C CA . ASN A 1 102 ? 0.777 0.215 -4.029 1.00 90.44 102 ASN A CA 1
ATOM 839 C C . ASN A 1 102 ? 1.119 -1.200 -4.523 1.00 90.44 102 ASN A C 1
ATOM 841 O O . ASN A 1 102 ? 1.765 -1.341 -5.558 1.00 90.44 102 ASN A O 1
ATOM 845 N N . LEU A 1 103 ? 0.701 -2.247 -3.804 1.00 90.81 103 LEU A N 1
ATOM 846 C CA . LEU A 1 103 ? 0.931 -3.635 -4.222 1.00 90.81 103 LEU A CA 1
ATOM 847 C C . LEU A 1 103 ? 0.099 -4.020 -5.450 1.00 90.81 103 LEU A C 1
ATOM 849 O O . LEU A 1 103 ? 0.590 -4.749 -6.312 1.00 90.81 103 LEU A O 1
ATOM 853 N N . GLU A 1 104 ? -1.136 -3.530 -5.547 1.00 88.81 104 GLU A N 1
ATOM 854 C CA . GLU A 1 104 ? -2.008 -3.774 -6.697 1.00 88.81 104 GLU A CA 1
ATOM 855 C C . GLU A 1 104 ? -1.418 -3.177 -7.980 1.00 88.81 104 GLU A C 1
ATOM 857 O O . GLU A 1 104 ? -1.357 -3.864 -9.000 1.00 88.81 104 GLU A O 1
ATOM 862 N N . ALA A 1 105 ? -0.884 -1.953 -7.911 1.00 85.00 105 ALA A N 1
ATOM 863 C CA . ALA A 1 105 ? -0.217 -1.311 -9.042 1.00 85.00 105 ALA A CA 1
ATOM 864 C C . ALA A 1 105 ? 0.959 -2.143 -9.589 1.00 85.00 105 ALA A C 1
ATOM 866 O O . ALA A 1 105 ? 1.116 -2.253 -10.801 1.00 85.00 105 ALA A O 1
ATOM 867 N N . VAL A 1 106 ? 1.746 -2.775 -8.709 1.00 80.94 106 VAL A N 1
ATOM 868 C CA . VAL A 1 106 ? 2.879 -3.630 -9.109 1.00 80.94 106 VAL A CA 1
ATOM 869 C C . VAL A 1 106 ? 2.407 -4.982 -9.660 1.00 80.94 106 VAL A C 1
ATOM 871 O O . VAL A 1 106 ? 2.976 -5.491 -10.621 1.00 80.94 106 VAL A O 1
ATOM 874 N N . SER A 1 107 ? 1.343 -5.567 -9.100 1.00 66.94 107 SER A N 1
ATOM 875 C CA . SER A 1 107 ? 0.849 -6.888 -9.522 1.00 66.94 107 SER A CA 1
ATOM 876 C C . SER A 1 107 ? 0.171 -6.883 -10.900 1.00 66.94 107 SER A C 1
ATOM 878 O O . SER A 1 107 ? 0.169 -7.908 -11.586 1.00 66.94 107 SER A O 1
ATOM 880 N N . ILE A 1 108 ? -0.397 -5.751 -11.329 1.00 59.56 108 ILE A N 1
ATOM 881 C CA . ILE A 1 108 ? -1.044 -5.622 -12.646 1.00 59.56 108 ILE A CA 1
ATOM 882 C C . ILE A 1 108 ? -0.018 -5.712 -13.793 1.00 59.56 108 ILE A C 1
ATOM 884 O O . ILE A 1 108 ? -0.358 -6.199 -14.872 1.00 59.56 108 ILE A O 1
ATOM 888 N N . GLU A 1 109 ? 1.240 -5.329 -13.563 1.00 53.56 109 GLU A N 1
ATOM 889 C CA . GLU A 1 109 ? 2.295 -5.359 -14.587 1.00 53.56 109 GLU A CA 1
ATOM 890 C C . GLU A 1 109 ? 2.863 -6.769 -14.851 1.00 53.56 109 GLU A C 1
ATOM 892 O O . GLU A 1 109 ? 3.372 -7.024 -15.941 1.00 53.56 109 GLU A O 1
ATOM 897 N N . GLU A 1 110 ? 2.722 -7.724 -13.921 1.00 44.72 110 GLU A N 1
ATOM 898 C CA . GLU A 1 110 ? 3.233 -9.101 -14.084 1.00 44.72 110 GLU A CA 1
ATOM 899 C C . GLU A 1 110 ? 2.396 -9.984 -15.037 1.00 44.72 110 GLU A C 1
ATOM 901 O O . GLU A 1 110 ? 2.808 -11.097 -15.366 1.00 44.72 110 GLU A O 1
ATOM 906 N N . LYS A 1 111 ? 1.215 -9.532 -15.485 1.00 35.09 111 LYS A N 1
ATOM 907 C CA . LYS A 1 111 ? 0.262 -10.354 -16.267 1.00 35.09 111 LYS A CA 1
ATOM 908 C C . LYS A 1 111 ? 0.281 -10.149 -17.792 1.00 35.09 111 LYS A C 1
ATOM 910 O O . LYS A 1 111 ? -0.653 -10.608 -18.453 1.00 35.09 111 LYS A O 1
ATOM 915 N N . LEU A 1 112 ? 1.307 -9.511 -18.360 1.00 33.97 112 LEU A N 1
ATOM 916 C CA . LEU A 1 112 ? 1.428 -9.260 -19.810 1.00 33.97 112 LEU A CA 1
ATOM 917 C C . LEU A 1 112 ? 2.531 -10.078 -20.494 1.00 33.97 112 LEU A C 1
ATOM 919 O O . LEU A 1 112 ? 3.701 -10.005 -20.062 1.00 33.97 112 LEU A O 1
#

Sequence (112 aa):
MVIHTAPNTKYAKGVRWLAELYEKKQIGNLTAQTLNKLVDMETSRVRMQLEEIERVLADYERQYGMSSVEFFEKYDSGQTDDRMDFVEWASLTKMAEHLRQNLEAVSIEEKL

Secondary structure (DSSP, 8-state):
--------GGGHHHHHHHHHHHHTT-S-HHHHHHHHHHHHHHHHHHHHHHHHHHHHHHHHHHHHTS-HHHHHHHHHTT-S---HHHHHHHHHHHHHHHHHHHHHHHHHHTT-

pLDDT: mean 85.33, std 15.84, range [31.39, 97.38]

Foldseek 3Di:
DPPPPPPPCPCVVVVVVVVVCVVVVNDDPVSNVVVVVVLVVVLVVLVVVLVVLVVVQVVVCVVVVHHLVVLLVCVVVVVDDPDPVSVVSNVSSVSSVVSVVVNVVSVVVVPD

Radius of gyration: 19.03 Å; chains: 1; bounding box: 42×23×47 Å